Protein AF-A0A6V7J259-F1 (afdb_monomer)

Solvent-accessible surface area (backbone atoms only — not comparable to full-atom values): 9765 Å² total; per-residue (Å²): 143,78,83,74,82,74,64,77,66,60,84,43,48,36,63,27,23,38,28,37,34,44,31,71,70,51,50,75,67,51,52,50,58,75,40,52,96,44,62,66,68,49,75,51,72,41,55,57,47,29,33,35,40,32,36,94,43,46,64,46,33,48,50,41,54,60,75,44,32,24,45,41,43,68,49,67,62,49,53,48,51,68,48,44,81,76,49,89,83,89,85,85,87,84,82,86,65,99,80,51,74,92,46,50,42,59,54,86,78,53,95,62,90,75,69,93,74,81,58,20,44,32,63,67,46,100,67,25,79,62,25,35,37,32,71,23,42,76,79,74,57,53,55,90,72,41,65,82,73,25,63,61,42,72,75,73,46,70,84,89,78,117

Foldseek 3Di:
DDDDDDPPQVVFFDLQKKKKFFQLPPDPVQVCVLLVVLPFDDWADQANGIIMTGHPDNVSSVCSDQVFWAFEPPLVVVLVVVCCVVPDDDDDDDDDDPPRPVRYDYPVVQPDDDDDDGWTAGDADPSGPGMIIDTDTNPSHHDPPSCVVHPCCVVPNDPVPD

Sequence (162 aa):
MGVLEENDNSKYVRLNVIHMRGTEDMSTKDVFKYFEDYAPASIEWINDISCNVVWLDNISAARALLGLSKRISGLSEKLQRENKEAANDNDLVNVENNSAEENMIQLKDIQCPLPPGLWRKGVDYPKSKAIFLRFAMKSDKKQPRAERMSEYYKKYGNPNFG

Structure (mmCIF, N/CA/C/O backbone):
data_AF-A0A6V7J259-F1
#
_entry.id   AF-A0A6V7J259-F1
#
loop_
_atom_site.group_PDB
_atom_site.id
_atom_site.type_symbol
_atom_site.label_atom_id
_atom_site.label_alt_id
_atom_site.label_comp_id
_atom_site.label_asym_id
_atom_site.label_entity_id
_atom_site.label_seq_id
_atom_site.pdbx_PDB_ins_code
_atom_site.Cartn_x
_atom_site.Cartn_y
_atom_site.Cartn_z
_atom_site.occupancy
_atom_site.B_iso_or_equiv
_atom_site.auth_seq_id
_atom_site.auth_comp_id
_atom_site.auth_asym_id
_atom_site.auth_atom_id
_atom_site.pdbx_PDB_model_num
ATOM 1 N N . MET A 1 1 ? -15.657 10.696 -36.205 1.00 38.38 1 MET A N 1
ATOM 2 C CA . MET A 1 1 ? -15.924 9.947 -34.960 1.00 38.38 1 MET A CA 1
ATOM 3 C C . MET A 1 1 ? -14.570 9.642 -34.336 1.00 38.38 1 MET A C 1
ATOM 5 O O . MET A 1 1 ? -13.930 8.683 -34.735 1.00 38.38 1 MET A O 1
ATOM 9 N N . GLY A 1 2 ? -14.058 10.558 -33.513 1.00 42.38 2 GLY A N 1
ATOM 10 C CA . GLY A 1 2 ? -12.744 10.457 -32.870 1.00 42.38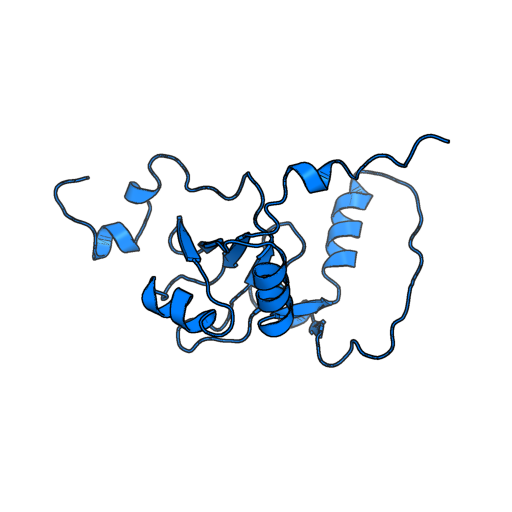 2 GLY A CA 1
ATOM 11 C C . GLY A 1 2 ? -12.968 10.426 -31.369 1.00 42.38 2 GLY A C 1
ATOM 12 O O . GLY A 1 2 ? -13.634 11.312 -30.842 1.00 42.38 2 GLY A O 1
ATOM 13 N N . VAL A 1 3 ? -12.540 9.337 -30.744 1.00 48.84 3 VAL A N 1
ATOM 14 C CA . VAL A 1 3 ? -12.847 8.978 -29.361 1.00 48.84 3 VAL A CA 1
ATOM 15 C C . VAL A 1 3 ? -12.173 9.955 -28.396 1.00 48.84 3 VAL A C 1
ATOM 17 O O . VAL A 1 3 ? -11.063 10.419 -28.637 1.00 48.84 3 VAL A O 1
ATOM 20 N N . LEU A 1 4 ? -12.938 10.263 -27.353 1.00 48.19 4 LEU A N 1
ATOM 21 C CA . LEU A 1 4 ? -12.727 11.185 -26.242 1.00 48.19 4 LEU A CA 1
ATOM 22 C C . LEU A 1 4 ? -11.287 11.217 -25.714 1.00 48.19 4 LEU A C 1
ATOM 24 O O . LEU A 1 4 ? -10.664 10.172 -25.544 1.00 48.19 4 LEU A O 1
ATOM 28 N N . GLU A 1 5 ? -10.816 12.426 -25.405 1.00 45.66 5 GLU A N 1
ATOM 29 C CA . GLU A 1 5 ? -9.574 12.702 -24.684 1.00 45.66 5 GLU A CA 1
ATOM 30 C C . GLU A 1 5 ? -9.447 11.774 -23.465 1.00 45.66 5 GLU A C 1
ATOM 32 O O . GLU A 1 5 ? -10.212 11.865 -22.501 1.00 45.66 5 GLU A O 1
ATOM 37 N N . GLU A 1 6 ? -8.497 10.838 -23.519 1.00 49.06 6 GLU A N 1
ATOM 38 C CA . GLU A 1 6 ? -8.143 10.026 -22.362 1.00 49.06 6 GLU A CA 1
ATOM 39 C C . GLU A 1 6 ? -7.658 10.971 -21.263 1.00 49.06 6 GLU A C 1
ATOM 41 O O . GLU A 1 6 ? -6.629 11.627 -21.395 1.00 49.06 6 GLU A O 1
ATOM 46 N N . ASN A 1 7 ? -8.442 11.059 -20.189 1.00 51.75 7 ASN A N 1
ATOM 47 C CA . ASN A 1 7 ? -8.181 11.878 -19.012 1.00 51.75 7 ASN A CA 1
ATOM 48 C C . ASN A 1 7 ? -6.685 11.818 -18.631 1.00 51.75 7 ASN A C 1
ATOM 50 O O . ASN A 1 7 ? -6.196 10.771 -18.184 1.00 51.75 7 ASN A O 1
ATOM 54 N N . ASP A 1 8 ? -5.971 12.937 -18.799 1.00 57.81 8 ASP A N 1
ATOM 55 C CA . ASP A 1 8 ? -4.500 13.053 -18.764 1.00 57.81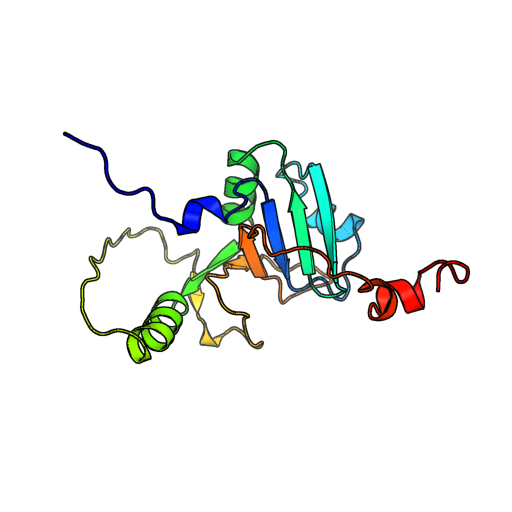 8 ASP A CA 1
ATOM 56 C C . ASP A 1 8 ? -3.869 12.562 -17.447 1.00 57.81 8 ASP A C 1
ATOM 58 O O . ASP A 1 8 ? -2.681 12.269 -17.352 1.00 57.81 8 ASP A O 1
ATOM 62 N N . ASN A 1 9 ? -4.688 12.424 -16.407 1.00 60.38 9 ASN A N 1
ATOM 63 C CA . ASN A 1 9 ? -4.285 11.946 -15.095 1.00 60.38 9 ASN A CA 1
ATOM 64 C C . ASN A 1 9 ? -4.044 10.423 -15.052 1.00 60.38 9 ASN A C 1
ATOM 66 O O . ASN A 1 9 ? -3.220 9.942 -14.272 1.00 60.38 9 ASN A O 1
ATOM 70 N N . SER A 1 10 ? -4.716 9.652 -15.914 1.00 65.94 10 SER A N 1
ATOM 71 C CA . SER A 1 10 ? -4.574 8.188 -15.982 1.00 65.94 10 SER A CA 1
ATOM 72 C C . SER A 1 10 ? -3.142 7.759 -16.321 1.00 65.94 10 SER A C 1
ATOM 74 O O . SER A 1 10 ? -2.644 6.774 -15.773 1.00 65.94 10 SER A O 1
ATOM 76 N N . LYS A 1 11 ? -2.420 8.560 -17.120 1.00 79.81 11 LYS A N 1
ATOM 77 C CA . LYS A 1 11 ? -1.031 8.284 -17.520 1.00 79.81 11 LYS A CA 1
ATOM 78 C C . LYS A 1 11 ? -0.042 8.320 -16.353 1.00 79.81 11 LYS A C 1
ATOM 80 O O . LYS A 1 11 ? 1.071 7.798 -16.477 1.00 79.81 11 LYS A O 1
ATOM 85 N N . TYR A 1 12 ? -0.412 8.937 -15.230 1.00 89.69 12 TYR A N 1
ATOM 86 C CA . TYR A 1 12 ? 0.431 9.058 -14.041 1.00 89.69 12 TYR A CA 1
ATOM 87 C C . TYR A 1 12 ? 0.072 8.075 -12.929 1.00 89.69 12 TYR A C 1
ATOM 89 O O . TYR A 1 12 ? 0.835 7.966 -11.970 1.00 89.69 12 TYR A O 1
ATOM 97 N N . VAL A 1 13 ? -1.032 7.338 -13.052 1.00 94.25 13 VAL A N 1
ATOM 98 C CA . VAL A 1 13 ? -1.474 6.363 -12.050 1.00 94.25 13 VAL A CA 1
ATOM 99 C C . VAL A 1 13 ? -0.922 4.975 -12.383 1.00 94.25 13 VAL A C 1
ATOM 101 O O . VAL A 1 13 ? -0.930 4.537 -13.530 1.00 94.25 13 VAL A O 1
ATOM 104 N N . ARG A 1 14 ? -0.431 4.263 -11.367 1.00 96.00 14 ARG A N 1
ATOM 105 C CA . ARG A 1 14 ? 0.007 2.864 -11.445 1.00 96.00 14 ARG A CA 1
ATOM 106 C C . ARG A 1 14 ? -1.123 1.977 -10.922 1.00 96.00 14 ARG A C 1
ATOM 108 O O . ARG A 1 14 ? -1.229 1.752 -9.722 1.00 96.00 14 ARG A O 1
ATOM 115 N N . LEU A 1 15 ? -1.988 1.494 -11.813 1.00 96.88 15 LEU A N 1
ATOM 116 C CA . LEU A 1 15 ? -3.187 0.732 -11.425 1.00 96.88 15 LEU A CA 1
ATOM 117 C C . LEU A 1 15 ? -2.885 -0.640 -10.801 1.00 96.88 15 LEU A C 1
ATOM 119 O O . LEU A 1 15 ? -3.732 -1.185 -10.103 1.00 96.88 15 LEU A O 1
ATOM 123 N N . ASN A 1 16 ? -1.682 -1.179 -10.989 1.00 97.81 16 ASN A N 1
ATOM 124 C CA . ASN A 1 16 ? -1.222 -2.391 -10.313 1.00 97.81 16 ASN A CA 1
ATOM 125 C C . ASN A 1 16 ? -0.548 -2.112 -8.958 1.00 97.81 16 ASN A C 1
ATOM 127 O O . ASN A 1 16 ? 0.087 -3.006 -8.403 1.00 97.81 16 ASN A O 1
ATOM 131 N N . VAL A 1 17 ? -0.606 -0.878 -8.442 1.00 98.50 17 VAL A N 1
ATOM 132 C CA . VAL A 1 17 ? 0.130 -0.481 -7.236 1.00 98.50 17 VAL A CA 1
ATOM 133 C C . VAL A 1 17 ? -0.752 0.327 -6.295 1.00 98.50 17 VAL A C 1
ATOM 135 O O . VAL A 1 17 ? -1.320 1.350 -6.677 1.00 98.50 17 VAL A O 1
ATOM 138 N N . ILE A 1 18 ? -0.823 -0.099 -5.036 1.00 98.56 18 ILE A N 1
ATOM 139 C CA . ILE A 1 18 ? -1.485 0.646 -3.961 1.00 98.56 18 ILE A CA 1
ATOM 140 C C . ILE A 1 18 ? -0.421 1.371 -3.154 1.00 98.56 18 ILE A C 1
ATOM 142 O O . ILE A 1 18 ? 0.507 0.758 -2.638 1.00 98.56 18 ILE A O 1
ATOM 146 N N . HIS A 1 19 ? -0.584 2.676 -3.004 1.00 98.31 19 HIS A N 1
ATOM 147 C CA . HIS A 1 19 ? 0.165 3.452 -2.038 1.00 98.31 19 HIS A CA 1
ATOM 148 C C . HIS A 1 19 ? -0.530 3.362 -0.672 1.00 98.31 19 HIS A C 1
ATOM 150 O O . HIS A 1 19 ? -1.718 3.675 -0.545 1.00 98.31 19 HIS A O 1
ATOM 156 N N . MET A 1 20 ? 0.217 2.912 0.334 1.00 98.00 20 MET A N 1
ATOM 157 C CA . MET A 1 20 ? -0.225 2.695 1.706 1.00 98.00 20 MET A CA 1
ATOM 158 C C . MET A 1 20 ? 0.465 3.689 2.637 1.00 98.00 20 MET A C 1
ATOM 160 O O . MET A 1 20 ? 1.693 3.774 2.669 1.00 98.00 20 MET A O 1
ATOM 164 N N . ARG A 1 21 ? -0.333 4.404 3.432 1.00 96.25 21 ARG A N 1
ATOM 165 C CA . ARG A 1 21 ? 0.124 5.238 4.548 1.00 96.25 21 ARG A CA 1
ATOM 166 C C . ARG A 1 21 ? -0.297 4.651 5.889 1.00 96.25 21 ARG A C 1
ATOM 168 O O . ARG A 1 21 ? -1.268 3.899 5.940 1.00 96.25 21 ARG A O 1
ATOM 175 N N . GLY A 1 22 ? 0.392 5.062 6.951 1.00 95.12 22 GLY A N 1
ATOM 176 C CA . GLY A 1 22 ? 0.142 4.588 8.313 1.00 95.12 22 GLY A CA 1
ATOM 177 C C . GLY A 1 22 ? 0.990 3.363 8.654 1.00 95.12 22 GLY A C 1
ATOM 178 O O . GLY A 1 22 ? 0.473 2.408 9.228 1.00 95.12 22 GLY A O 1
ATOM 179 N N . THR A 1 23 ? 2.245 3.331 8.195 1.00 95.81 23 THR A N 1
ATOM 180 C CA . THR A 1 23 ? 3.158 2.185 8.344 1.00 95.81 23 THR A CA 1
ATOM 181 C C . THR A 1 23 ? 4.251 2.397 9.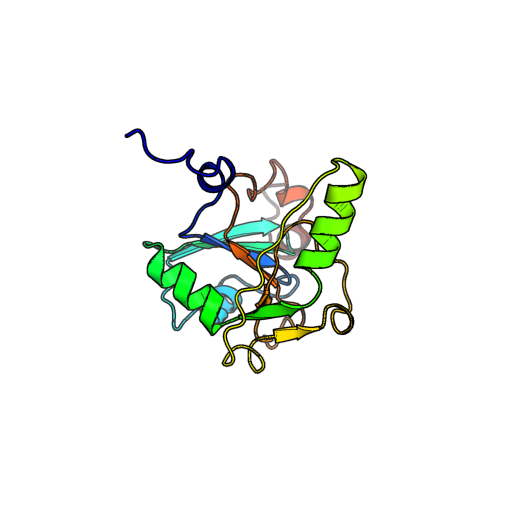394 1.00 95.81 23 THR A C 1
ATOM 183 O O . THR A 1 23 ? 5.206 1.628 9.400 1.00 95.81 23 THR A O 1
ATOM 186 N N . GLU A 1 24 ? 4.116 3.399 10.268 1.00 93.81 24 GLU A N 1
ATOM 187 C CA . GLU A 1 24 ? 5.112 3.830 11.265 1.00 93.81 24 GLU A CA 1
ATOM 188 C C . GLU A 1 24 ? 5.707 2.649 12.051 1.00 93.81 24 GLU A C 1
ATOM 190 O O . GLU A 1 24 ? 6.921 2.536 12.203 1.00 93.81 24 GLU A O 1
ATOM 195 N N . ASP A 1 25 ? 4.840 1.733 12.492 1.00 94.88 25 ASP A N 1
ATOM 196 C CA . ASP A 1 25 ? 5.202 0.566 13.301 1.00 94.88 25 ASP A CA 1
ATOM 197 C C . ASP A 1 25 ? 5.104 -0.767 12.526 1.00 94.88 25 ASP A C 1
ATOM 199 O O . ASP A 1 25 ? 5.148 -1.854 13.115 1.00 94.88 25 ASP A O 1
ATOM 203 N N . MET A 1 26 ? 4.945 -0.729 11.198 1.00 94.94 26 MET A N 1
ATOM 204 C CA . MET A 1 26 ? 4.762 -1.923 10.363 1.00 94.94 26 MET A CA 1
ATOM 205 C C . MET A 1 26 ? 6.065 -2.369 9.693 1.00 94.94 26 MET A C 1
ATOM 207 O O . MET A 1 26 ? 6.794 -1.583 9.104 1.00 94.94 26 MET A O 1
ATOM 211 N N . SER A 1 27 ? 6.331 -3.676 9.719 1.00 95.50 27 SER A N 1
ATOM 212 C CA . SER A 1 27 ? 7.412 -4.298 8.945 1.00 95.50 27 SER A CA 1
ATOM 213 C C . SER A 1 27 ? 6.928 -4.802 7.581 1.00 95.50 27 SER A C 1
ATOM 215 O O . SER A 1 27 ? 5.729 -4.933 7.338 1.00 95.50 27 SER A O 1
ATOM 217 N N . THR A 1 28 ? 7.856 -5.216 6.710 1.00 96.12 28 THR A N 1
ATOM 218 C CA . THR A 1 28 ? 7.532 -5.900 5.442 1.00 96.12 28 THR A CA 1
ATOM 219 C C . THR A 1 28 ? 6.605 -7.106 5.652 1.00 96.12 28 THR A C 1
ATOM 221 O O . THR A 1 28 ? 5.696 -7.330 4.859 1.00 96.12 28 THR A O 1
ATOM 224 N N . LYS A 1 29 ? 6.790 -7.864 6.746 1.00 97.75 29 LYS A N 1
ATOM 225 C CA . LYS A 1 29 ? 5.926 -9.009 7.080 1.00 97.75 29 LYS A CA 1
ATOM 226 C C . LYS A 1 29 ? 4.510 -8.567 7.436 1.00 97.75 29 LYS A C 1
ATOM 228 O O . LYS A 1 29 ? 3.561 -9.222 7.030 1.00 97.75 29 LYS A O 1
ATOM 233 N N . ASP A 1 30 ? 4.376 -7.463 8.169 1.00 98.19 30 ASP A N 1
ATOM 234 C CA . ASP A 1 30 ? 3.074 -6.911 8.552 1.00 98.19 30 ASP A CA 1
ATOM 235 C C . ASP A 1 30 ? 2.302 -6.402 7.329 1.00 98.19 30 ASP A C 1
ATOM 237 O O . ASP A 1 30 ? 1.112 -6.666 7.201 1.00 98.19 30 ASP A O 1
ATOM 241 N N . VAL A 1 31 ? 2.983 -5.720 6.401 1.00 98.31 31 VAL A N 1
ATOM 242 C CA . VAL A 1 31 ? 2.363 -5.230 5.160 1.00 98.31 31 VAL A CA 1
ATOM 243 C C . VAL A 1 31 ? 1.935 -6.398 4.267 1.00 98.31 31 VAL A C 1
ATOM 245 O O . VAL A 1 31 ? 0.804 -6.412 3.791 1.00 98.31 31 VAL A O 1
ATOM 248 N N . PHE A 1 32 ? 2.779 -7.420 4.080 1.00 98.44 32 PHE A N 1
ATOM 249 C CA . PHE A 1 32 ? 2.364 -8.612 3.332 1.00 98.44 32 PHE A CA 1
ATOM 250 C C . PHE A 1 32 ? 1.199 -9.343 3.999 1.00 98.44 32 PHE A C 1
ATOM 252 O O . PHE A 1 32 ? 0.285 -9.771 3.302 1.00 98.44 32 PHE A O 1
ATOM 259 N N . LYS A 1 33 ? 1.199 -9.433 5.334 1.00 98.44 33 LYS A N 1
ATOM 260 C CA . LYS A 1 33 ? 0.094 -10.022 6.096 1.00 98.44 33 LYS A CA 1
ATOM 261 C C . LYS A 1 33 ? -1.209 -9.247 5.894 1.00 98.44 33 LYS A C 1
ATOM 263 O O . LYS A 1 33 ? -2.249 -9.860 5.711 1.00 98.44 33 LYS A O 1
ATOM 268 N N . TYR A 1 34 ? -1.151 -7.915 5.882 1.00 98.56 34 TYR A N 1
ATOM 269 C CA . TYR A 1 34 ? -2.319 -7.057 5.662 1.00 98.56 34 TYR A CA 1
ATOM 270 C C . TYR A 1 34 ? -3.001 -7.303 4.307 1.00 98.56 34 TYR A C 1
ATOM 272 O O . TYR A 1 34 ? -4.222 -7.231 4.205 1.00 98.56 34 TYR A O 1
ATOM 280 N N . PHE A 1 35 ? -2.215 -7.605 3.272 1.00 98.50 35 PHE A N 1
ATOM 281 C CA . PHE A 1 35 ? -2.703 -7.835 1.911 1.00 98.50 35 PHE A CA 1
ATOM 282 C C . PHE A 1 35 ? -2.784 -9.324 1.524 1.00 98.50 35 PHE A C 1
ATOM 284 O O . PHE A 1 35 ? -2.987 -9.614 0.348 1.00 98.50 35 PHE A O 1
ATOM 291 N N . GLU A 1 36 ? -2.626 -10.268 2.459 1.00 97.62 36 GLU A N 1
ATOM 292 C CA . GLU A 1 36 ? -2.347 -11.682 2.143 1.00 97.62 36 GLU A CA 1
ATOM 293 C C . GLU A 1 36 ? -3.381 -12.347 1.218 1.00 97.62 36 GLU A C 1
ATOM 295 O O . GLU A 1 36 ? -2.999 -13.054 0.285 1.00 97.62 36 GLU A O 1
ATOM 300 N N . ASP A 1 37 ? -4.667 -12.029 1.393 1.00 98.12 37 ASP A N 1
ATOM 301 C CA . ASP A 1 37 ? -5.779 -12.584 0.604 1.00 98.12 37 ASP A CA 1
ATOM 302 C C . ASP A 1 37 ? -5.814 -12.086 -0.853 1.00 98.12 37 ASP A C 1
ATOM 304 O O . ASP A 1 37 ? -6.623 -12.541 -1.663 1.00 98.12 37 ASP A O 1
ATOM 308 N N . TYR A 1 38 ? -4.939 -11.140 -1.200 1.00 98.06 38 TYR A N 1
ATOM 309 C CA . TYR A 1 38 ? -4.892 -10.491 -2.508 1.00 98.06 38 TYR A CA 1
ATOM 310 C C . TYR A 1 38 ? -3.578 -10.729 -3.254 1.00 98.06 38 TYR A C 1
ATOM 312 O O . TYR A 1 38 ? -3.353 -10.083 -4.274 1.00 98.06 38 TYR A O 1
ATOM 320 N N . ALA A 1 39 ? -2.714 -11.626 -2.770 1.00 97.25 39 ALA A N 1
ATOM 321 C CA . ALA A 1 39 ? -1.456 -12.010 -3.423 1.00 97.25 39 ALA A CA 1
ATOM 322 C C . ALA A 1 39 ? -0.553 -10.818 -3.843 1.00 97.25 39 ALA A C 1
ATOM 324 O O . ALA A 1 39 ? -0.218 -10.670 -5.023 1.00 97.25 39 ALA A O 1
ATOM 325 N N . PRO A 1 40 ? -0.146 -9.945 -2.900 1.00 98.12 40 PRO A N 1
ATOM 326 C CA . PRO A 1 40 ? 0.821 -8.882 -3.170 1.00 98.12 40 PRO A CA 1
ATOM 327 C C . PRO A 1 40 ? 2.157 -9.474 -3.643 1.00 98.12 40 PRO A C 1
ATOM 329 O O . PRO A 1 40 ? 2.652 -10.448 -3.077 1.00 98.12 40 PRO A O 1
ATOM 332 N N . ALA A 1 41 ? 2.768 -8.866 -4.660 1.00 98.12 41 ALA A N 1
ATOM 333 C CA . ALA A 1 41 ? 4.008 -9.356 -5.260 1.00 98.12 41 ALA A CA 1
ATOM 334 C C . ALA A 1 41 ? 5.258 -8.770 -4.592 1.00 98.12 41 ALA A C 1
ATOM 336 O O . ALA A 1 41 ? 6.226 -9.485 -4.331 1.00 98.12 41 ALA A O 1
ATOM 337 N N . SER A 1 42 ? 5.266 -7.463 -4.322 1.00 98.31 42 SER A N 1
ATOM 338 C CA . SER A 1 42 ? 6.412 -6.789 -3.706 1.00 98.31 42 SER A CA 1
ATOM 339 C C . SER A 1 42 ? 6.016 -5.505 -2.976 1.00 98.31 42 SER A C 1
ATOM 341 O O . SER A 1 42 ? 4.889 -5.020 -3.098 1.00 98.31 42 SER A O 1
ATOM 343 N N . ILE A 1 43 ? 6.953 -4.971 -2.186 1.00 98.19 43 ILE A N 1
ATOM 344 C CA . ILE A 1 43 ? 6.797 -3.723 -1.433 1.00 98.19 43 ILE A CA 1
ATOM 345 C C . ILE A 1 43 ? 7.942 -2.776 -1.802 1.00 98.19 43 ILE A C 1
ATOM 347 O O . ILE A 1 43 ? 9.115 -3.144 -1.718 1.00 98.19 43 ILE A O 1
ATOM 351 N N . GLU A 1 44 ? 7.601 -1.543 -2.169 1.00 97.38 44 GLU A N 1
ATOM 352 C CA . GLU A 1 44 ? 8.541 -0.447 -2.405 1.00 97.38 44 GLU A CA 1
ATOM 353 C C . GLU A 1 44 ? 8.421 0.554 -1.242 1.00 97.38 44 GLU A C 1
ATOM 355 O O . GLU A 1 44 ? 7.494 1.364 -1.183 1.00 97.38 44 GLU A O 1
ATOM 360 N N . TRP A 1 45 ? 9.345 0.503 -0.283 1.00 95.75 45 TRP A N 1
ATOM 361 C CA . TRP A 1 45 ? 9.355 1.447 0.840 1.00 95.75 45 TRP A CA 1
ATOM 362 C C . TRP A 1 45 ? 9.705 2.865 0.374 1.00 95.75 45 TRP A C 1
ATOM 364 O O . TRP A 1 45 ? 10.733 3.072 -0.275 1.00 95.75 45 TRP A O 1
ATOM 374 N N . ILE A 1 46 ? 8.870 3.847 0.736 1.00 94.12 46 ILE A N 1
ATOM 375 C CA . ILE A 1 46 ? 9.083 5.265 0.399 1.00 94.12 46 ILE A CA 1
ATOM 376 C C . ILE A 1 46 ? 9.754 5.989 1.567 1.00 94.12 46 ILE A C 1
ATOM 378 O O . ILE A 1 46 ? 10.721 6.724 1.367 1.00 94.12 46 ILE A O 1
ATOM 382 N N . ASN A 1 47 ? 9.246 5.779 2.779 1.00 91.38 47 ASN A N 1
ATOM 383 C CA . ASN A 1 47 ? 9.769 6.299 4.043 1.00 91.38 47 ASN A CA 1
ATOM 384 C C . ASN A 1 47 ? 9.16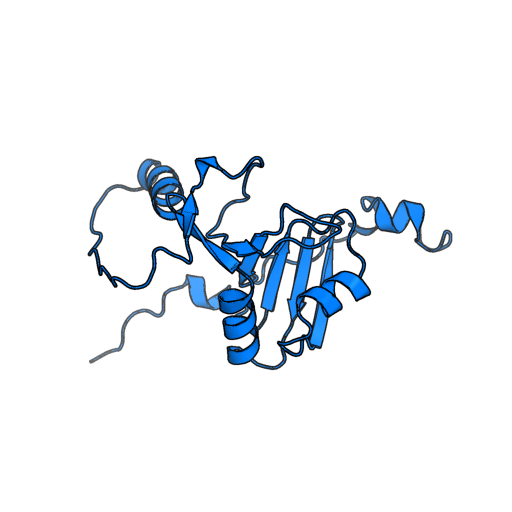5 5.491 5.207 1.00 91.38 47 ASN A C 1
ATOM 386 O O . ASN A 1 47 ? 8.503 4.483 4.975 1.00 91.38 47 ASN A O 1
ATOM 390 N N . ASP A 1 48 ? 9.374 5.932 6.447 1.00 92.06 48 ASP A N 1
ATOM 391 C CA . ASP A 1 48 ? 8.904 5.203 7.636 1.00 92.06 48 ASP A CA 1
ATOM 392 C C . ASP A 1 48 ? 7.372 5.152 7.752 1.00 92.06 48 ASP A C 1
ATOM 394 O O . ASP A 1 48 ? 6.817 4.254 8.372 1.00 92.06 48 ASP A O 1
ATOM 398 N N . ILE A 1 49 ? 6.668 6.093 7.123 1.00 93.31 49 ILE A N 1
ATOM 399 C CA . ILE A 1 49 ? 5.218 6.269 7.295 1.00 93.31 49 ILE A CA 1
ATOM 400 C C . ILE A 1 49 ? 4.405 5.796 6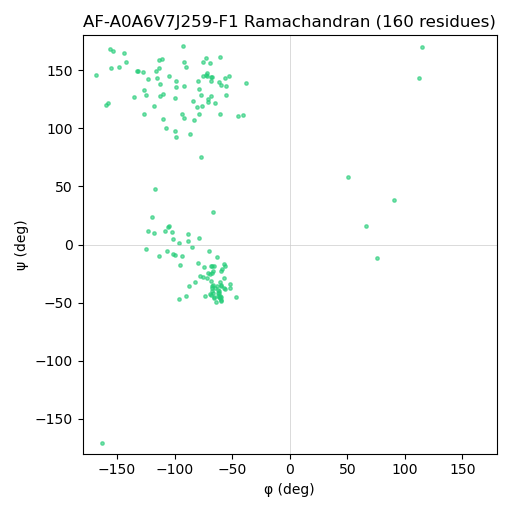.085 1.00 93.31 49 ILE A C 1
ATOM 402 O O . ILE A 1 49 ? 3.170 5.831 6.125 1.00 93.31 49 ILE A O 1
ATOM 406 N N . SER A 1 50 ? 5.073 5.406 4.991 1.00 96.00 50 SER A N 1
ATOM 407 C CA . SER A 1 50 ? 4.416 4.948 3.768 1.00 96.00 50 SER A CA 1
ATOM 408 C C . SER A 1 50 ? 5.257 4.020 2.889 1.00 96.00 50 SER A C 1
ATOM 410 O O . SER A 1 50 ? 6.484 4.130 2.786 1.00 96.00 50 SER A O 1
ATOM 412 N N . CYS A 1 51 ? 4.561 3.158 2.153 1.00 97.88 51 CYS A N 1
ATOM 413 C CA . CYS A 1 51 ? 5.131 2.301 1.119 1.00 97.88 51 CYS A CA 1
ATOM 414 C C . CYS A 1 51 ? 4.163 2.133 -0.058 1.00 97.88 51 CYS A C 1
ATOM 416 O O . CYS A 1 51 ? 2.974 2.435 0.044 1.00 97.88 51 CYS A O 1
ATOM 418 N N . ASN A 1 52 ? 4.672 1.636 -1.180 1.00 98.56 52 ASN A N 1
ATOM 419 C CA . ASN A 1 52 ? 3.842 1.092 -2.245 1.00 98.56 52 ASN A CA 1
ATOM 420 C C . ASN A 1 52 ? 3.806 -0.429 -2.143 1.00 98.56 52 ASN A C 1
ATOM 422 O O . ASN A 1 52 ? 4.838 -1.063 -1.931 1.00 98.56 52 ASN A O 1
ATOM 426 N N . VAL A 1 53 ? 2.641 -1.012 -2.384 1.00 98.69 53 VAL A N 1
ATOM 427 C CA . VAL A 1 53 ? 2.441 -2.452 -2.531 1.00 98.69 53 VAL A CA 1
ATOM 428 C C . VAL A 1 53 ? 2.120 -2.726 -3.993 1.00 98.69 53 VAL A C 1
ATOM 430 O O . VAL A 1 53 ? 1.289 -2.037 -4.585 1.00 98.69 53 VAL A O 1
ATOM 433 N N . VAL A 1 54 ? 2.825 -3.677 -4.598 1.00 98.62 54 VAL A N 1
ATOM 434 C CA . VAL A 1 54 ? 2.802 -3.932 -6.043 1.00 98.62 54 VAL A CA 1
ATOM 435 C C . VAL A 1 54 ? 2.162 -5.284 -6.324 1.00 98.62 54 VAL A C 1
ATOM 437 O O . VAL A 1 54 ? 2.476 -6.272 -5.662 1.00 98.62 54 VAL A O 1
ATOM 440 N N . TRP A 1 55 ? 1.319 -5.331 -7.351 1.00 98.69 55 TRP A N 1
ATOM 441 C CA . TRP A 1 55 ? 0.715 -6.539 -7.904 1.00 98.69 55 TRP A CA 1
ATOM 442 C C . TRP A 1 55 ? 1.210 -6.810 -9.325 1.00 98.69 55 TRP A C 1
ATOM 444 O O . TRP A 1 55 ? 1.672 -5.908 -10.033 1.00 98.69 55 TRP A O 1
ATOM 454 N N . LEU A 1 56 ? 1.084 -8.072 -9.743 1.00 98.06 56 LEU A N 1
ATOM 455 C CA . LEU A 1 56 ? 1.380 -8.506 -11.111 1.00 98.06 56 LEU A CA 1
ATOM 456 C C . LEU A 1 56 ? 0.296 -8.075 -12.110 1.00 98.06 56 LEU A C 1
ATOM 458 O O . LEU A 1 56 ? 0.560 -8.013 -13.308 1.00 98.06 56 LEU A O 1
ATOM 462 N N . ASP A 1 57 ? -0.901 -7.749 -11.624 1.00 97.31 57 ASP A N 1
ATOM 463 C CA . ASP A 1 57 ? -2.038 -7.344 -12.439 1.00 97.31 57 ASP A CA 1
ATOM 464 C C . ASP A 1 57 ? -2.872 -6.235 -11.768 1.00 97.31 57 ASP A C 1
ATOM 466 O O . ASP A 1 57 ? -2.860 -6.048 -10.549 1.00 97.31 57 ASP A O 1
ATOM 470 N N . ASN A 1 58 ? -3.614 -5.486 -12.588 1.00 97.81 58 ASN A N 1
ATOM 471 C CA . ASN A 1 58 ? -4.437 -4.361 -12.129 1.00 97.81 58 ASN A CA 1
ATOM 472 C C . ASN A 1 58 ? -5.683 -4.814 -11.347 1.00 97.81 58 ASN A C 1
ATOM 474 O O . ASN A 1 58 ? -6.191 -4.070 -10.507 1.00 97.81 58 ASN A O 1
ATOM 478 N N . ILE A 1 59 ? -6.211 -6.007 -11.637 1.00 97.44 59 ILE A N 1
ATOM 479 C CA . ILE A 1 59 ? -7.486 -6.479 -11.084 1.00 97.44 59 ILE A CA 1
ATOM 480 C C . ILE A 1 59 ? -7.297 -6.859 -9.615 1.00 97.44 59 ILE A C 1
ATOM 482 O O . ILE A 1 59 ? -8.101 -6.456 -8.774 1.00 97.44 59 ILE A O 1
ATOM 486 N N . SER A 1 60 ? -6.219 -7.569 -9.284 1.00 97.94 60 SER A N 1
ATOM 487 C CA . SER A 1 60 ? -5.871 -7.950 -7.913 1.00 97.94 60 SER A CA 1
ATOM 488 C C . SER A 1 60 ? -5.648 -6.725 -7.027 1.00 97.94 60 SER A C 1
ATOM 490 O O . SER A 1 60 ? -6.220 -6.647 -5.938 1.00 97.94 60 SER A O 1
ATOM 492 N N . ALA A 1 61 ? -4.929 -5.713 -7.526 1.00 98.19 61 ALA A N 1
ATOM 493 C CA . ALA A 1 61 ? -4.766 -4.438 -6.829 1.00 98.19 61 ALA A CA 1
ATOM 494 C C . ALA A 1 61 ? -6.114 -3.726 -6.608 1.00 98.19 61 ALA A C 1
ATOM 496 O O . ALA A 1 61 ? -6.412 -3.271 -5.504 1.00 98.19 61 ALA A O 1
ATOM 497 N N . ALA A 1 62 ? -6.981 -3.664 -7.623 1.00 97.88 62 ALA A N 1
ATOM 498 C CA . ALA A 1 62 ? -8.304 -3.060 -7.475 1.00 97.88 62 ALA A CA 1
ATOM 499 C C . ALA A 1 62 ? -9.174 -3.800 -6.441 1.00 97.88 62 ALA A C 1
ATOM 501 O O . ALA A 1 62 ? -9.831 -3.159 -5.617 1.00 97.88 62 ALA A O 1
ATOM 502 N N . ARG A 1 63 ? -9.147 -5.140 -6.439 1.00 98.06 63 ARG A N 1
ATOM 503 C CA . ARG A 1 63 ? -9.849 -5.972 -5.448 1.00 98.06 63 ARG A CA 1
ATOM 504 C C . ARG A 1 63 ? -9.328 -5.723 -4.037 1.00 98.06 63 ARG A C 1
ATOM 506 O O . ARG A 1 63 ? -10.144 -5.543 -3.139 1.00 98.06 63 ARG A O 1
ATOM 513 N N . ALA A 1 64 ? -8.008 -5.646 -3.858 1.00 98.25 64 ALA A N 1
ATOM 514 C CA . ALA A 1 64 ? -7.386 -5.331 -2.574 1.00 98.25 64 ALA A CA 1
ATOM 515 C C . ALA A 1 64 ? -7.831 -3.962 -2.060 1.00 98.25 64 ALA A C 1
ATOM 517 O O . ALA A 1 64 ? -8.273 -3.835 -0.921 1.00 98.25 64 ALA A O 1
ATOM 518 N N . LEU A 1 65 ? -7.784 -2.939 -2.920 1.00 97.94 65 LEU A N 1
ATOM 519 C CA . LEU A 1 65 ? -8.203 -1.592 -2.552 1.00 97.94 65 LEU A CA 1
ATOM 520 C C . LEU A 1 65 ? -9.677 -1.564 -2.138 1.00 97.94 65 LEU A C 1
ATOM 522 O O . LEU A 1 65 ? -10.010 -0.961 -1.122 1.00 97.94 65 LEU A O 1
ATOM 526 N N . LEU A 1 66 ? -10.564 -2.208 -2.896 1.00 96.56 66 LEU A N 1
ATOM 527 C CA . LEU A 1 66 ? -11.993 -2.222 -2.583 1.00 96.56 66 LEU A CA 1
ATOM 528 C C . LEU A 1 66 ? -12.313 -3.040 -1.328 1.00 96.56 66 LEU A C 1
ATOM 530 O O . LEU A 1 66 ? -13.106 -2.585 -0.512 1.00 96.56 66 LEU A O 1
ATOM 534 N N . GLY A 1 67 ? -11.699 -4.212 -1.166 1.00 96.94 67 GLY A N 1
ATOM 535 C CA . GLY A 1 67 ? -11.994 -5.127 -0.064 1.00 96.94 67 GLY A CA 1
ATOM 536 C C . GLY A 1 67 ? -11.362 -4.730 1.271 1.00 96.94 67 GLY A C 1
ATOM 537 O O . GLY A 1 67 ? -11.923 -5.029 2.320 1.00 96.94 67 GLY A O 1
ATOM 538 N N . LEU A 1 68 ? -10.233 -4.016 1.251 1.00 97.31 68 LEU A N 1
ATOM 539 C CA . LEU A 1 68 ? -9.526 -3.586 2.464 1.00 97.31 68 LEU A CA 1
ATOM 540 C C . LEU A 1 68 ? -9.766 -2.121 2.823 1.00 97.31 68 LEU A C 1
ATOM 542 O O . LEU A 1 68 ? -9.138 -1.631 3.760 1.00 97.31 68 LEU A O 1
ATOM 546 N N . SER A 1 69 ? -10.626 -1.382 2.111 1.00 96.25 69 SER A N 1
ATOM 547 C CA . SER A 1 69 ? -10.846 0.028 2.444 1.00 96.25 69 SER A CA 1
ATOM 548 C C . SER A 1 69 ? -12.241 0.568 2.169 1.00 96.25 69 SER A C 1
ATOM 550 O O . SER A 1 69 ? -12.933 0.172 1.231 1.00 96.25 69 SER A O 1
ATOM 552 N N . LYS A 1 70 ? -12.607 1.583 2.949 1.00 94.62 70 LYS A N 1
ATOM 553 C CA . LYS A 1 70 ? -13.850 2.345 2.845 1.00 94.62 70 LYS A CA 1
ATOM 554 C C . LYS A 1 70 ? -13.597 3.718 2.233 1.00 94.62 70 LYS A C 1
ATOM 556 O O . LYS A 1 70 ? -12.552 4.337 2.455 1.00 94.62 70 LYS A O 1
ATOM 561 N N . ARG A 1 71 ? -14.552 4.211 1.443 1.00 92.44 71 ARG A N 1
ATOM 562 C CA . ARG A 1 71 ? -14.493 5.568 0.880 1.00 92.44 71 ARG A CA 1
ATOM 563 C C . ARG A 1 71 ? -14.640 6.588 2.013 1.00 92.44 71 ARG A C 1
ATOM 565 O O . ARG A 1 71 ? -15.409 6.371 2.941 1.00 92.44 71 ARG A O 1
ATOM 572 N N . ILE A 1 72 ? -13.937 7.710 1.913 1.00 92.06 72 ILE A N 1
ATOM 573 C CA . ILE A 1 72 ? -14.090 8.832 2.843 1.00 92.06 72 ILE A CA 1
ATOM 574 C C . ILE A 1 72 ? -15.100 9.820 2.245 1.00 92.06 72 ILE A C 1
ATOM 576 O O . ILE A 1 72 ? -14.828 10.431 1.208 1.00 92.06 72 ILE A O 1
ATOM 580 N N . SER A 1 73 ? -16.277 9.957 2.857 1.00 88.69 73 SER A N 1
ATOM 581 C CA . SER A 1 73 ? -17.302 10.922 2.441 1.00 88.69 73 SER A CA 1
ATOM 582 C C . SER A 1 73 ? -16.881 12.354 2.786 1.00 88.69 73 SER A C 1
ATOM 584 O O . SER A 1 73 ? -16.152 12.596 3.748 1.00 88.69 73 SER A O 1
ATOM 586 N N . GLY A 1 74 ? -17.292 13.320 1.961 1.00 83.06 74 GLY A N 1
ATOM 587 C CA . GLY A 1 74 ? -16.922 14.735 2.101 1.00 83.06 74 GLY A CA 1
ATOM 588 C C . GLY A 1 74 ? -15.493 15.087 1.660 1.00 83.06 74 GLY A C 1
ATOM 589 O O . GLY A 1 74 ? -15.185 16.264 1.481 1.00 83.06 74 GLY A O 1
ATOM 590 N N . LEU A 1 75 ? -14.618 14.099 1.416 1.00 82.12 75 LEU A N 1
ATOM 591 C CA . LEU A 1 75 ? -13.259 14.351 0.920 1.00 82.12 75 LEU A CA 1
ATOM 592 C C . LEU A 1 75 ? -13.267 14.875 -0.524 1.00 82.12 75 LEU A C 1
ATOM 594 O O . LEU A 1 75 ? -12.579 15.846 -0.823 1.00 82.12 75 LEU A O 1
ATOM 598 N N . SER A 1 76 ? -14.086 14.279 -1.398 1.00 78.56 76 SER A N 1
ATOM 599 C CA . SER A 1 76 ? -14.230 14.724 -2.793 1.00 78.56 76 SER A CA 1
ATOM 600 C C . SER A 1 76 ? -14.709 16.175 -2.880 1.00 78.56 76 SER A C 1
ATOM 602 O O . SER A 1 76 ? -14.137 16.973 -3.611 1.00 78.56 76 SER A O 1
ATOM 604 N N . GLU A 1 77 ? -15.718 16.537 -2.090 1.00 81.12 77 GLU A N 1
ATOM 605 C CA . GLU A 1 77 ? -16.256 17.901 -2.027 1.00 81.12 77 GLU A CA 1
ATOM 606 C C . GLU A 1 77 ? -15.252 18.896 -1.436 1.00 81.12 77 GLU A C 1
ATOM 608 O O . GLU A 1 77 ? -15.219 20.058 -1.836 1.00 81.12 77 GLU A O 1
ATOM 613 N N . LYS A 1 78 ? -14.435 18.466 -0.464 1.00 78.81 78 LYS A N 1
ATOM 614 C CA . LYS A 1 78 ? -13.358 19.292 0.095 1.00 78.81 78 LYS A CA 1
ATOM 615 C C . LYS A 1 78 ? -12.299 19.596 -0.969 1.00 78.81 78 LYS A C 1
ATOM 617 O O . LYS A 1 78 ? -11.998 20.761 -1.187 1.00 78.81 78 LYS A O 1
ATOM 622 N N . LEU A 1 79 ? -11.820 18.574 -1.678 1.00 77.81 79 LEU A N 1
ATOM 623 C CA . LEU A 1 79 ? -10.856 18.730 -2.775 1.00 77.81 79 LEU A CA 1
ATOM 624 C C . LEU A 1 79 ? -11.415 19.592 -3.913 1.00 77.81 79 LEU A C 1
ATOM 626 O O . LEU A 1 79 ? -10.707 20.420 -4.472 1.00 77.81 79 LEU A O 1
ATOM 630 N N . GLN A 1 80 ? -12.695 19.427 -4.256 1.00 76.94 80 GLN A N 1
ATOM 631 C CA . GLN A 1 80 ? -13.345 20.265 -5.264 1.00 76.94 80 GLN A CA 1
ATOM 632 C C . GLN A 1 80 ? -13.448 21.726 -4.828 1.00 76.94 80 GLN A C 1
ATOM 634 O O . GLN A 1 80 ? -13.278 22.594 -5.671 1.00 76.94 80 GLN A O 1
ATOM 639 N N . ARG A 1 81 ? -13.698 22.015 -3.545 1.00 77.25 81 ARG A N 1
ATOM 640 C CA . ARG A 1 81 ? -13.680 23.391 -3.020 1.00 77.25 81 ARG A CA 1
ATOM 641 C C . ARG A 1 81 ? -12.280 23.998 -3.069 1.00 77.25 81 ARG A C 1
ATOM 643 O O . ARG A 1 81 ? -12.134 25.096 -3.590 1.00 77.25 81 ARG A O 1
ATOM 650 N N . GLU A 1 82 ? -11.269 23.250 -2.631 1.00 72.44 82 GLU A N 1
ATOM 651 C CA . GLU A 1 82 ? -9.857 23.663 -2.703 1.00 72.44 82 GLU A CA 1
ATOM 652 C C . GLU A 1 82 ? -9.407 23.926 -4.154 1.00 72.44 82 GLU A C 1
ATOM 654 O O . GLU A 1 82 ? -8.646 24.853 -4.407 1.00 72.44 82 GLU A O 1
ATOM 659 N N . ASN A 1 83 ? -9.921 23.162 -5.125 1.00 66.88 83 ASN A N 1
ATOM 660 C CA . ASN A 1 83 ? -9.634 23.370 -6.548 1.00 66.88 83 ASN A CA 1
ATOM 661 C C . ASN A 1 83 ? -10.502 24.467 -7.201 1.00 66.88 83 ASN A C 1
ATOM 663 O O . ASN A 1 83 ? -10.028 25.149 -8.107 1.00 66.88 83 ASN A O 1
ATOM 667 N N . LYS A 1 84 ? -11.759 24.659 -6.770 1.00 60.44 84 LYS A N 1
ATOM 668 C CA . LYS A 1 84 ? -12.671 25.701 -7.292 1.00 60.44 84 LYS A CA 1
ATOM 669 C C . LYS A 1 84 ? -12.263 27.111 -6.873 1.00 60.44 84 LYS A C 1
ATOM 671 O O . LYS A 1 84 ? -12.536 28.049 -7.611 1.00 60.44 84 LYS A O 1
ATOM 676 N N . GLU A 1 85 ? -11.540 27.271 -5.765 1.00 54.47 85 GLU A N 1
ATOM 677 C CA . GLU A 1 85 ? -10.863 28.538 -5.447 1.00 54.47 85 GLU A CA 1
ATOM 678 C C . GLU A 1 85 ? -9.780 28.915 -6.489 1.00 54.47 85 GLU A C 1
ATOM 680 O O . GLU A 1 85 ? -9.332 30.060 -6.510 1.00 54.47 85 GLU A O 1
ATOM 685 N N . ALA A 1 86 ? -9.412 28.003 -7.406 1.00 55.09 86 ALA A N 1
ATOM 686 C CA . ALA A 1 86 ? -8.475 28.239 -8.508 1.00 55.09 86 ALA A CA 1
ATOM 687 C C . ALA A 1 86 ? -9.093 28.181 -9.928 1.00 55.09 86 ALA A C 1
ATOM 689 O O . ALA A 1 86 ? -8.419 28.563 -10.885 1.00 55.09 86 ALA A O 1
ATOM 690 N N . ALA A 1 87 ? -10.346 27.743 -10.107 1.00 46.81 87 ALA A N 1
ATOM 691 C CA . ALA A 1 87 ? -11.011 27.719 -11.415 1.00 46.81 87 ALA A CA 1
ATOM 692 C C . ALA A 1 87 ? -12.546 27.709 -11.283 1.00 46.81 87 ALA A C 1
ATOM 694 O O . ALA A 1 87 ? -13.125 26.808 -10.674 1.00 46.81 87 ALA A O 1
ATOM 695 N N . ASN A 1 88 ? -13.201 28.709 -11.882 1.00 48.19 88 ASN A N 1
ATOM 696 C CA . ASN A 1 88 ? -14.657 28.782 -12.008 1.00 48.19 88 ASN A CA 1
ATOM 697 C C . ASN A 1 88 ? -15.197 27.823 -13.089 1.00 48.19 88 ASN A C 1
ATOM 699 O O . ASN A 1 88 ? -14.617 27.717 -14.166 1.00 48.19 88 ASN A O 1
ATOM 703 N N . ASP A 1 89 ? -16.389 27.296 -12.789 1.00 43.62 89 ASP A N 1
ATOM 704 C CA . ASP A 1 89 ? -17.457 26.748 -13.650 1.00 43.62 89 ASP A CA 1
ATOM 705 C C . ASP A 1 89 ? -17.754 25.226 -13.581 1.00 43.62 89 ASP A C 1
ATOM 707 O O . ASP A 1 89 ? -16.895 24.395 -13.292 1.00 43.62 89 ASP A O 1
ATOM 711 N N . ASN A 1 90 ? -19.054 24.928 -13.703 1.00 48.56 90 ASN A N 1
ATOM 712 C CA . ASN A 1 90 ? -19.841 23.745 -13.300 1.00 48.56 90 ASN A CA 1
ATOM 713 C C . ASN A 1 90 ? -19.595 22.490 -14.180 1.00 48.56 90 ASN A C 1
ATOM 715 O O . ASN A 1 90 ? -19.010 22.595 -15.246 1.00 48.56 90 ASN A O 1
ATOM 719 N N . ASP A 1 91 ? -19.885 21.238 -13.797 1.00 41.91 91 ASP A N 1
ATOM 720 C CA . ASP A 1 91 ? -21.174 20.613 -13.443 1.00 41.91 91 ASP A CA 1
ATOM 721 C C . ASP A 1 91 ? -20.917 19.236 -12.785 1.00 41.91 91 ASP A C 1
ATOM 723 O O . ASP A 1 91 ? -19.994 18.522 -13.184 1.00 41.91 91 ASP A O 1
ATOM 727 N N . LEU A 1 92 ? -21.736 18.810 -11.813 1.00 44.00 92 LEU A N 1
ATOM 728 C CA . LEU A 1 92 ? -21.663 17.454 -11.238 1.00 44.00 92 LEU A CA 1
ATOM 729 C C . LEU A 1 92 ? -23.020 16.752 -11.298 1.00 44.00 92 LEU A C 1
ATOM 731 O O . LEU A 1 92 ? -23.959 17.099 -10.586 1.00 44.00 92 LEU A O 1
ATOM 735 N N . VAL A 1 93 ? -23.076 15.718 -12.134 1.00 38.69 93 VAL A N 1
ATOM 736 C CA . VAL A 1 93 ? -24.159 14.733 -12.204 1.00 38.69 93 VAL A CA 1
ATOM 737 C C . VAL A 1 93 ? -24.043 13.756 -11.031 1.00 38.69 93 VAL A C 1
ATOM 739 O O . VAL A 1 93 ? -23.048 13.042 -10.897 1.00 38.69 93 VAL A O 1
ATOM 742 N N . ASN A 1 94 ? -25.077 13.720 -10.190 1.00 41.44 94 ASN A N 1
ATOM 743 C CA . ASN A 1 94 ? -25.209 12.794 -9.069 1.00 41.44 94 ASN A CA 1
ATOM 744 C C . ASN A 1 94 ? -25.767 11.457 -9.587 1.00 41.44 94 ASN A C 1
ATOM 746 O O . ASN A 1 94 ? -26.940 11.367 -9.940 1.00 41.44 94 ASN A O 1
ATOM 750 N N . VAL A 1 95 ? -24.931 10.416 -9.655 1.00 45.22 95 VAL A N 1
ATOM 751 C CA . VAL A 1 95 ? -25.403 9.039 -9.880 1.00 45.22 95 VAL A CA 1
ATOM 752 C C . VAL A 1 95 ? -25.450 8.337 -8.529 1.00 45.22 95 VAL A C 1
ATOM 754 O O . VAL A 1 95 ? -24.434 7.875 -8.005 1.00 45.22 95 VAL A O 1
ATOM 757 N N . GLU A 1 96 ? -26.644 8.312 -7.950 1.00 44.28 96 GLU A N 1
ATOM 758 C CA . GLU A 1 96 ? -26.948 7.660 -6.680 1.00 44.28 96 GLU A CA 1
ATOM 759 C C . GLU A 1 96 ? -27.105 6.150 -6.899 1.00 44.28 96 GLU A C 1
ATOM 761 O O . GLU A 1 96 ? -28.042 5.692 -7.548 1.00 44.28 96 GLU A O 1
ATOM 766 N N . ASN A 1 97 ? -26.173 5.366 -6.351 1.00 43.78 97 ASN A N 1
ATOM 767 C CA . ASN A 1 97 ? -26.300 3.913 -6.249 1.00 43.78 97 ASN A CA 1
ATOM 768 C C . ASN A 1 97 ? -26.498 3.537 -4.773 1.00 43.78 97 ASN A C 1
ATOM 770 O O . ASN A 1 97 ? -25.567 3.607 -3.968 1.00 43.78 97 ASN A O 1
ATOM 774 N N . ASN A 1 98 ? -27.726 3.122 -4.451 1.00 44.94 98 ASN A N 1
ATOM 775 C CA . ASN A 1 98 ? -28.291 2.818 -3.125 1.00 44.94 98 ASN A CA 1
ATOM 776 C C . ASN A 1 98 ? -27.693 1.593 -2.387 1.00 44.94 98 ASN A C 1
ATOM 778 O O . ASN A 1 98 ? -28.367 0.970 -1.575 1.00 44.94 98 ASN A O 1
ATOM 782 N N . SER A 1 99 ? -26.431 1.223 -2.632 1.00 49.78 99 SER A N 1
ATOM 783 C CA . SER A 1 99 ? -25.750 0.107 -1.941 1.00 49.78 99 SER A CA 1
ATOM 784 C C . SER A 1 99 ? -24.451 0.520 -1.232 1.00 49.78 99 SER A C 1
ATOM 786 O O . SER A 1 99 ? -23.638 -0.331 -0.874 1.00 49.78 99 SER A O 1
ATOM 788 N N . ALA A 1 100 ? -24.194 1.827 -1.106 1.00 54.22 100 ALA A N 1
ATOM 789 C CA . ALA A 1 100 ? -22.877 2.374 -0.775 1.00 54.22 100 ALA A CA 1
ATOM 790 C C . ALA A 1 100 ? -22.674 2.765 0.703 1.00 54.22 100 ALA A C 1
ATOM 792 O O . ALA A 1 100 ? -21.540 3.060 1.082 1.00 54.22 100 ALA A O 1
ATOM 793 N N . GLU A 1 101 ? -23.719 2.767 1.535 1.00 55.84 101 GLU A N 1
ATOM 794 C CA . GLU A 1 101 ? -23.661 3.345 2.889 1.00 55.84 101 GLU A CA 1
ATOM 795 C C . GLU A 1 101 ? -22.748 2.569 3.856 1.00 55.84 101 GLU A C 1
ATOM 797 O O . GLU A 1 101 ? -21.988 3.181 4.602 1.00 55.84 101 GLU A O 1
ATOM 802 N N . GLU A 1 102 ? -22.701 1.233 3.784 1.00 61.50 102 GLU A N 1
ATOM 803 C CA . GLU A 1 102 ? -21.853 0.411 4.674 1.00 61.50 102 GLU A CA 1
ATOM 804 C C . GLU A 1 102 ? -20.336 0.574 4.413 1.00 61.50 102 GLU A C 1
ATOM 806 O O . GLU A 1 102 ? -19.486 0.271 5.267 1.00 61.50 102 GLU A O 1
ATOM 811 N N . ASN A 1 103 ? -19.986 1.095 3.231 1.00 70.75 103 ASN A N 1
ATOM 812 C CA . ASN A 1 103 ? -18.620 1.243 2.727 1.00 70.75 103 ASN A CA 1
ATOM 813 C C . ASN A 1 103 ? -18.091 2.686 2.772 1.00 70.75 103 ASN A C 1
ATOM 815 O O . ASN A 1 103 ? -17.077 2.985 2.125 1.00 70.75 103 ASN A O 1
ATOM 819 N N . MET A 1 104 ? -18.738 3.578 3.530 1.00 84.31 104 MET A N 1
ATOM 820 C CA . MET A 1 104 ? -18.281 4.956 3.730 1.00 84.31 104 MET A CA 1
ATOM 821 C C . MET A 1 104 ? -17.922 5.260 5.187 1.00 84.31 104 MET A C 1
ATOM 823 O O . MET A 1 104 ? -18.493 4.699 6.116 1.00 84.31 104 MET A O 1
ATOM 827 N N . ILE A 1 105 ? -16.961 6.165 5.376 1.00 88.69 105 ILE A N 1
ATOM 828 C CA . ILE A 1 105 ? -16.644 6.7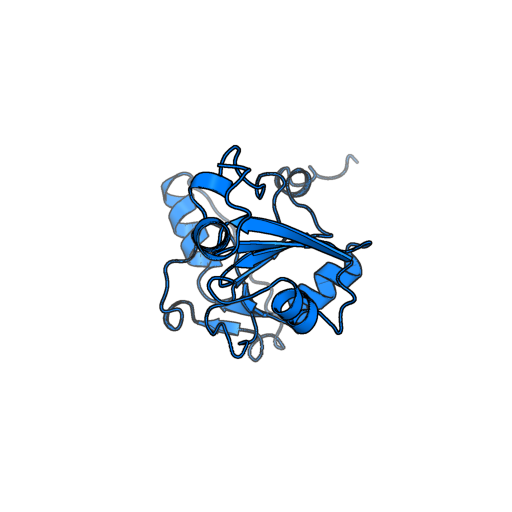92 6.665 1.00 88.69 105 ILE A CA 1
ATOM 829 C C . ILE A 1 105 ? -16.633 8.314 6.515 1.00 88.69 105 ILE A C 1
ATOM 831 O O . ILE A 1 105 ? -16.274 8.817 5.447 1.00 88.69 105 ILE A O 1
ATOM 835 N N . GLN A 1 106 ? -16.992 9.055 7.564 1.00 85.62 106 GLN A N 1
ATOM 836 C CA . GLN A 1 106 ? -17.031 10.516 7.495 1.00 85.62 106 GLN A CA 1
ATOM 837 C C . GLN A 1 106 ? -15.633 11.113 7.654 1.00 85.62 106 GLN A C 1
ATOM 839 O O . GLN A 1 106 ? -14.846 10.686 8.496 1.00 85.62 106 GLN A O 1
ATOM 844 N N . LEU A 1 107 ? -15.331 12.167 6.888 1.00 83.25 107 LEU A N 1
ATOM 845 C CA . LEU A 1 107 ? -14.061 12.897 7.002 1.00 83.25 107 LEU A CA 1
ATOM 846 C C . LEU A 1 107 ? -13.806 13.444 8.421 1.00 83.25 107 LEU A C 1
ATOM 848 O O . LEU A 1 107 ? -12.655 13.581 8.818 1.00 83.25 107 LEU A O 1
ATOM 852 N N . LYS A 1 108 ? -14.866 13.746 9.183 1.00 82.50 108 LYS A N 1
ATOM 853 C CA . LYS A 1 108 ? -14.780 14.265 10.561 1.00 82.50 108 LYS A CA 1
ATOM 854 C C . LYS A 1 108 ? -14.219 13.249 11.558 1.00 82.50 108 LYS A C 1
ATOM 856 O O . LYS A 1 108 ? -13.659 13.659 12.566 1.00 82.50 108 LYS A O 1
ATOM 861 N N . ASP A 1 109 ? -14.337 11.960 11.254 1.00 84.00 109 ASP A N 1
ATOM 862 C CA . ASP A 1 109 ? -13.886 10.874 12.130 1.00 84.00 109 ASP A CA 1
ATOM 863 C C . ASP A 1 109 ? -12.389 10.569 11.942 1.00 84.00 109 ASP A C 1
ATOM 865 O O . ASP A 1 109 ? -11.818 9.705 12.607 1.00 84.00 109 ASP A O 1
ATOM 869 N N . ILE A 1 110 ? -11.730 11.267 11.011 1.00 84.88 110 ILE A N 1
ATOM 870 C CA . ILE A 1 110 ? -10.314 11.095 10.709 1.00 84.88 110 ILE A CA 1
ATOM 871 C C . ILE A 1 110 ? -9.499 12.077 11.550 1.00 84.88 110 ILE A C 1
ATOM 873 O O . ILE A 1 110 ? -9.465 13.276 11.285 1.00 84.88 110 ILE A O 1
ATOM 877 N N . GLN A 1 111 ? -8.778 11.541 12.534 1.00 78.88 111 GLN A N 1
ATOM 878 C CA . GLN A 1 111 ? -8.010 12.323 13.511 1.00 78.88 111 GLN A CA 1
ATOM 879 C C . GLN A 1 111 ? -6.654 12.847 12.986 1.00 78.88 111 GLN A C 1
ATOM 881 O O . GLN A 1 111 ? -5.868 13.401 13.752 1.00 78.88 111 GLN A O 1
ATOM 886 N N . CYS A 1 112 ? -6.337 12.671 11.700 1.00 74.31 112 CYS A N 1
ATOM 887 C CA . CYS A 1 112 ? -5.050 13.069 11.123 1.00 74.31 112 CYS A CA 1
ATOM 888 C C . CYS A 1 112 ? -5.207 13.854 9.811 1.00 74.31 112 CYS A C 1
ATOM 890 O O . CYS A 1 112 ? -6.130 13.588 9.036 1.00 74.31 112 CYS A O 1
ATOM 892 N N . PRO A 1 113 ? -4.287 14.785 9.501 1.00 78.88 113 PRO A N 1
ATOM 893 C CA . PRO A 1 113 ? -4.303 15.475 8.220 1.00 78.88 113 PRO A CA 1
ATOM 894 C C . PRO A 1 113 ? -4.035 14.485 7.079 1.00 78.88 113 PRO A C 1
ATOM 896 O O . PRO A 1 113 ? -2.998 13.820 7.041 1.00 78.88 113 PRO A O 1
ATOM 899 N N . LEU A 1 114 ? -4.974 14.396 6.137 1.00 80.75 114 LEU A N 1
ATOM 900 C CA . LEU A 1 114 ? -4.798 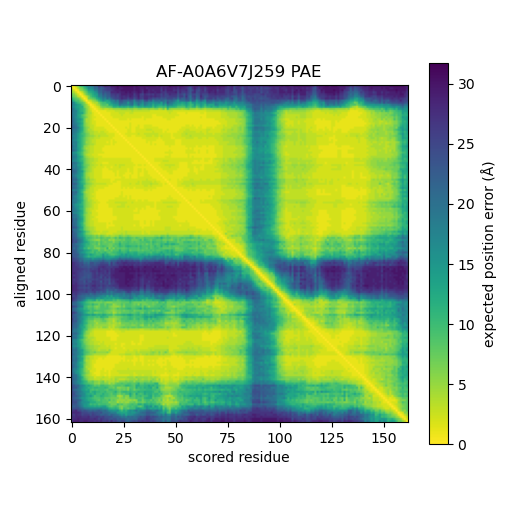13.615 4.917 1.00 80.75 114 LEU A CA 1
ATOM 901 C C . LEU A 1 114 ? -3.936 14.397 3.918 1.00 80.75 114 LEU A C 1
ATOM 903 O O . LEU A 1 114 ? -4.204 15.580 3.692 1.00 80.75 114 LEU A O 1
ATOM 907 N N . PRO A 1 115 ? -2.936 13.760 3.286 1.00 80.88 115 PRO A N 1
ATOM 908 C CA . PRO A 1 115 ? -2.247 14.357 2.150 1.00 80.88 115 PRO A CA 1
ATOM 909 C C . PRO A 1 115 ? -3.219 14.636 0.990 1.00 80.88 115 PRO A C 1
ATOM 911 O O . PRO A 1 115 ? -4.271 13.993 0.916 1.00 80.88 115 PRO A O 1
ATOM 914 N N . PRO A 1 116 ? -2.854 15.506 0.032 1.00 82.31 116 PRO A N 1
ATOM 915 C CA . PRO A 1 116 ? -3.650 15.719 -1.172 1.00 82.31 116 PRO A CA 1
ATOM 916 C C . PRO A 1 116 ? -3.964 14.409 -1.906 1.00 82.31 116 PRO A C 1
ATOM 918 O O . PRO A 1 116 ? -3.141 13.488 -1.953 1.00 82.31 116 PRO A O 1
ATOM 921 N N . GLY A 1 117 ? -5.158 14.342 -2.491 1.00 84.19 117 GLY A N 1
ATOM 922 C CA . GLY A 1 117 ? -5.636 13.196 -3.259 1.00 84.19 117 GLY A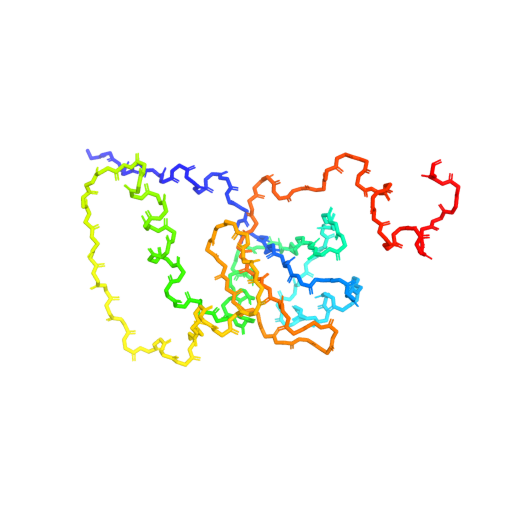 CA 1
ATOM 923 C C . GLY A 1 117 ? -6.831 12.476 -2.634 1.00 84.19 117 GLY A C 1
ATOM 924 O O . GLY A 1 117 ? -7.243 12.729 -1.502 1.00 84.19 117 GLY A O 1
ATOM 925 N N . LEU A 1 118 ? -7.411 11.565 -3.413 1.00 88.94 118 LEU A N 1
ATOM 926 C CA . LEU A 1 118 ? -8.574 10.779 -3.010 1.00 88.94 118 LEU A CA 1
ATOM 927 C C . LEU A 1 118 ? -8.124 9.523 -2.261 1.00 88.94 118 LEU A C 1
ATOM 929 O O . LEU A 1 118 ? -7.801 8.500 -2.864 1.00 88.94 118 LEU A O 1
ATOM 933 N N . TRP A 1 119 ? -8.107 9.620 -0.936 1.00 94.69 119 TRP A N 1
ATOM 934 C CA . TRP A 1 119 ? -7.762 8.518 -0.047 1.00 94.69 119 TRP A CA 1
ATOM 935 C C . TRP A 1 119 ? -8.984 7.693 0.351 1.00 94.69 119 TRP A C 1
ATOM 937 O O . TRP A 1 119 ? -10.113 8.184 0.425 1.00 94.69 119 TRP A O 1
ATOM 947 N N . ARG A 1 120 ? -8.737 6.419 0.646 1.00 95.44 120 ARG A N 1
ATOM 948 C CA . ARG A 1 120 ? -9.682 5.500 1.278 1.00 95.44 120 ARG A CA 1
ATOM 949 C C . ARG A 1 120 ? -9.134 5.091 2.639 1.00 95.44 120 ARG A C 1
ATOM 951 O O . ARG A 1 120 ? -7.926 4.908 2.782 1.00 95.44 120 ARG A O 1
ATOM 958 N N . LYS A 1 121 ? -10.000 4.936 3.639 1.00 95.56 121 LYS A N 1
ATOM 959 C CA . LYS A 1 121 ? -9.594 4.443 4.962 1.00 95.56 121 LYS A CA 1
ATOM 960 C C . LYS A 1 121 ? -9.473 2.930 4.908 1.00 95.56 121 LYS A C 1
ATOM 962 O O . LYS A 1 121 ? -10.463 2.253 4.641 1.00 95.56 121 LYS A O 1
ATOM 967 N N . GLY A 1 122 ? -8.275 2.418 5.155 1.00 96.25 122 GLY A N 1
ATOM 968 C CA . GLY A 1 122 ? -8.024 0.989 5.269 1.00 96.25 122 GLY A CA 1
ATOM 969 C C . GLY A 1 122 ? -8.647 0.390 6.531 1.00 96.25 122 GLY A C 1
ATOM 970 O O . GLY A 1 122 ? -8.858 1.098 7.522 1.00 96.25 122 GLY A O 1
ATOM 971 N N . VAL A 1 123 ? -8.903 -0.917 6.505 1.00 95.94 123 VAL A N 1
ATOM 972 C CA . VAL A 1 123 ? -9.179 -1.718 7.706 1.00 95.94 123 VAL A CA 1
ATOM 973 C C . VAL A 1 123 ? -8.017 -1.559 8.685 1.00 95.94 123 VAL A C 1
ATOM 975 O O . VAL A 1 123 ? -6.865 -1.447 8.268 1.00 95.94 123 VAL A O 1
ATOM 978 N N . ASP A 1 124 ? -8.313 -1.513 9.978 1.00 96.00 124 ASP A N 1
ATOM 979 C CA . ASP A 1 124 ? -7.294 -1.366 11.010 1.00 96.00 124 ASP A CA 1
ATOM 980 C C . ASP A 1 124 ? -6.410 -2.612 11.118 1.00 96.00 124 ASP A C 1
ATOM 982 O O . ASP A 1 124 ? -6.881 -3.745 11.045 1.00 96.00 124 ASP A O 1
ATOM 986 N N . TYR A 1 125 ? -5.129 -2.398 11.393 1.00 96.94 125 TYR A N 1
ATOM 987 C CA . TYR A 1 125 ? -4.160 -3.442 11.705 1.00 96.94 125 TYR A CA 1
ATOM 988 C C . TYR A 1 125 ? -3.699 -3.292 13.167 1.00 96.94 125 TYR A C 1
ATOM 990 O O . TYR A 1 125 ? -3.706 -2.178 13.696 1.00 96.94 125 TYR A O 1
ATOM 998 N N . PRO A 1 126 ? -3.286 -4.361 13.878 1.00 96.75 126 PRO A N 1
ATOM 999 C CA . PRO A 1 126 ? -2.850 -4.249 15.275 1.00 96.75 126 PRO A CA 1
ATOM 1000 C C . PRO A 1 126 ? -1.774 -3.183 15.521 1.00 96.75 126 PRO A C 1
ATOM 1002 O O . PRO A 1 126 ? -1.802 -2.528 16.556 1.00 96.75 126 PRO A O 1
ATOM 1005 N N . LYS A 1 127 ? -0.877 -2.973 14.548 1.00 95.06 127 LYS A N 1
ATOM 1006 C CA . LYS A 1 127 ? 0.197 -1.968 14.606 1.00 95.06 127 LYS A CA 1
ATOM 1007 C C . LYS A 1 127 ? -0.138 -0.637 13.927 1.00 95.06 127 LYS A C 1
ATOM 1009 O O . LYS A 1 127 ? 0.714 0.232 13.858 1.00 95.06 127 LYS A O 1
ATOM 1014 N N . SER A 1 128 ? -1.343 -0.478 13.380 1.00 94.25 128 SER A N 1
ATOM 1015 C CA . SER A 1 128 ? -1.768 0.786 12.779 1.00 94.25 128 SER A CA 1
ATOM 1016 C C . SER A 1 128 ? -3.284 0.895 12.686 1.00 94.25 128 SER A C 1
ATOM 1018 O O . SER A 1 128 ? -3.952 0.115 12.007 1.00 94.25 128 SER A O 1
ATOM 1020 N N . LYS A 1 129 ? -3.835 1.914 13.345 1.00 91.31 129 LYS A N 1
ATOM 1021 C CA . LYS A 1 129 ? -5.262 2.269 13.273 1.00 91.31 129 LYS A CA 1
ATOM 1022 C C . LYS A 1 129 ? -5.557 3.323 12.202 1.00 91.31 129 LYS A C 1
ATOM 1024 O O . LYS A 1 129 ? -6.708 3.575 11.864 1.00 91.31 129 LYS A O 1
ATOM 1029 N N . ALA A 1 130 ? -4.522 3.924 11.621 1.00 92.19 130 ALA A N 1
ATOM 1030 C CA . ALA A 1 130 ? -4.628 5.048 10.695 1.00 92.19 130 ALA A CA 1
ATOM 1031 C C . ALA A 1 130 ? -4.104 4.684 9.295 1.00 92.19 130 ALA A C 1
ATOM 1033 O O . ALA A 1 130 ? -3.319 5.417 8.701 1.00 92.19 130 ALA A O 1
ATOM 1034 N N . ILE A 1 131 ? -4.539 3.535 8.765 1.00 95.69 131 ILE A N 1
ATOM 1035 C CA . ILE A 1 131 ? -4.169 3.100 7.413 1.00 95.69 131 ILE A CA 1
ATOM 1036 C C . ILE A 1 131 ? -4.978 3.863 6.363 1.00 95.69 131 ILE A C 1
ATOM 1038 O O . ILE A 1 131 ? -6.211 3.862 6.408 1.00 95.69 131 ILE A O 1
ATOM 1042 N N . PHE A 1 132 ? -4.293 4.443 5.376 1.00 96.56 132 PHE A N 1
ATOM 1043 C CA . PHE A 1 132 ? -4.918 5.088 4.217 1.00 96.56 132 PHE A CA 1
ATOM 1044 C C . PHE A 1 132 ? -4.362 4.528 2.919 1.00 96.56 132 PHE A C 1
ATOM 1046 O O . PHE A 1 132 ? -3.148 4.411 2.759 1.00 96.56 132 PHE A O 1
ATOM 1053 N N . LEU A 1 133 ? -5.262 4.204 1.992 1.00 97.56 133 LEU A N 1
ATOM 1054 C CA . LEU A 1 133 ? -4.945 3.545 0.731 1.00 97.56 133 LEU A CA 1
ATOM 1055 C C . LEU A 1 133 ? -5.436 4.377 -0.458 1.00 97.56 133 LEU A C 1
ATOM 1057 O O . LEU A 1 133 ? -6.527 4.952 -0.428 1.00 97.56 133 LEU A O 1
ATOM 1061 N N . ARG A 1 134 ? -4.645 4.397 -1.529 1.00 96.81 134 ARG A N 1
ATOM 1062 C CA . ARG A 1 134 ? -5.034 4.867 -2.869 1.00 96.81 134 ARG A CA 1
ATOM 1063 C C . ARG A 1 134 ? -4.184 4.165 -3.923 1.00 96.81 134 ARG A C 1
ATOM 1065 O O . ARG A 1 134 ? -3.153 3.595 -3.583 1.00 96.81 134 ARG A O 1
ATOM 1072 N N . PHE A 1 135 ? -4.552 4.247 -5.199 1.00 97.56 135 PHE A N 1
ATOM 1073 C CA . PHE A 1 135 ? -3.598 3.873 -6.245 1.00 97.56 135 PHE A CA 1
ATOM 1074 C C . PHE A 1 135 ? -2.367 4.782 -6.191 1.00 97.56 135 PHE A C 1
ATOM 1076 O O . PHE A 1 135 ? -2.476 5.992 -5.951 1.00 97.56 135 PHE A O 1
ATOM 1083 N N . ALA A 1 136 ? -1.197 4.185 -6.394 1.00 97.00 136 ALA A N 1
ATOM 1084 C CA . ALA A 1 136 ? 0.054 4.917 -6.428 1.00 97.00 136 ALA A CA 1
ATOM 1085 C C . ALA A 1 136 ? 0.153 5.750 -7.709 1.00 97.00 136 ALA A C 1
ATOM 1087 O O . ALA A 1 136 ? -0.276 5.346 -8.791 1.00 97.00 136 ALA A O 1
ATOM 1088 N N . MET A 1 137 ? 0.762 6.917 -7.592 1.00 94.69 137 MET A N 1
ATOM 1089 C CA . MET A 1 137 ? 1.184 7.751 -8.703 1.00 94.69 137 MET A CA 1
ATOM 1090 C C . MET A 1 137 ? 2.628 7.401 -9.068 1.00 94.69 137 MET A C 1
ATOM 1092 O O . MET A 1 137 ? 3.407 6.936 -8.238 1.00 94.69 137 MET A O 1
ATOM 1096 N N . LYS A 1 138 ? 3.045 7.690 -10.301 1.00 93.50 138 LYS A N 1
ATOM 1097 C CA . LYS A 1 138 ? 4.451 7.564 -10.734 1.00 93.50 138 LYS A CA 1
ATOM 1098 C C . LYS A 1 138 ? 5.416 8.421 -9.899 1.00 93.50 138 LYS A C 1
ATOM 1100 O O . LYS A 1 138 ? 6.614 8.150 -9.876 1.00 93.50 138 LYS A O 1
ATOM 1105 N N . SER A 1 139 ? 4.906 9.453 -9.226 1.00 92.69 139 SER A N 1
ATOM 1106 C CA . SER A 1 139 ? 5.647 10.306 -8.293 1.00 92.69 139 SER A CA 1
ATOM 1107 C C . SER A 1 139 ? 5.834 9.698 -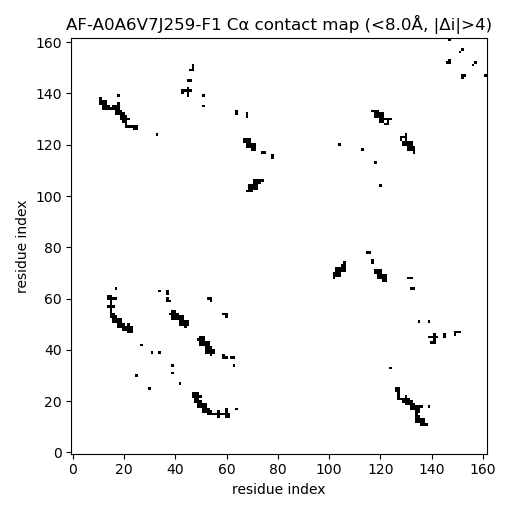6.900 1.00 92.69 139 SER A C 1
ATOM 1109 O O . SER A 1 139 ? 6.687 10.186 -6.161 1.00 92.69 139 SER A O 1
ATOM 1111 N N . ASP A 1 140 ? 5.085 8.650 -6.537 1.00 94.19 140 ASP A N 1
ATOM 1112 C CA . ASP A 1 140 ? 5.198 7.967 -5.244 1.00 94.19 140 ASP A CA 1
ATOM 1113 C C . ASP A 1 140 ? 6.428 7.060 -5.249 1.00 94.19 140 ASP A C 1
ATOM 1115 O O . ASP A 1 140 ? 6.344 5.844 -5.409 1.00 94.19 140 ASP A O 1
ATOM 1119 N N . LYS A 1 141 ? 7.603 7.668 -5.135 1.00 92.88 141 LYS A N 1
ATOM 1120 C CA . LYS A 1 141 ? 8.889 6.977 -5.144 1.00 92.88 141 LYS A CA 1
ATOM 1121 C C . LYS A 1 141 ? 9.749 7.449 -3.985 1.00 92.88 141 LYS A C 1
ATOM 1123 O O . LYS A 1 141 ? 9.679 8.609 -3.572 1.00 92.88 141 LYS A O 1
ATOM 1128 N N . LYS A 1 142 ? 10.589 6.543 -3.487 1.00 91.06 142 LYS A N 1
ATOM 1129 C CA . LYS A 1 142 ? 11.591 6.851 -2.468 1.00 91.06 142 LYS A CA 1
ATOM 1130 C C . LYS A 1 142 ? 12.470 8.005 -2.949 1.00 91.06 142 LYS A C 1
ATOM 1132 O O . LYS A 1 142 ? 12.994 7.973 -4.064 1.00 91.06 142 LYS A O 1
ATOM 1137 N N . GLN A 1 143 ? 12.614 9.030 -2.116 1.00 86.38 143 GLN A N 1
ATOM 1138 C CA . GLN A 1 143 ? 13.492 10.152 -2.431 1.00 86.38 143 GLN A CA 1
ATOM 1139 C C . GLN A 1 143 ? 14.962 9.726 -2.296 1.00 86.38 143 GLN A C 1
ATOM 1141 O O . GLN A 1 143 ? 15.284 8.925 -1.412 1.00 86.38 143 GLN A O 1
ATOM 1146 N N . PRO A 1 144 ? 15.877 10.257 -3.125 1.00 82.06 144 PRO A N 1
ATOM 1147 C CA . PRO A 1 144 ? 17.303 10.008 -2.953 1.00 82.06 144 PRO A CA 1
ATOM 1148 C C . PRO A 1 144 ? 17.762 10.396 -1.542 1.00 82.06 144 PRO A C 1
ATOM 1150 O O . PRO A 1 144 ? 17.408 11.468 -1.052 1.00 82.06 144 PRO A O 1
ATOM 1153 N N . ARG A 1 145 ? 18.588 9.553 -0.908 1.00 79.31 145 ARG A N 1
ATOM 1154 C CA . ARG A 1 145 ? 19.116 9.747 0.459 1.00 79.31 145 ARG A CA 1
ATOM 1155 C C . ARG A 1 145 ? 18.068 9.687 1.577 1.00 79.31 145 ARG A C 1
ATOM 1157 O O . ARG A 1 145 ? 18.362 10.096 2.702 1.00 79.31 145 ARG A O 1
ATOM 1164 N N . ALA A 1 146 ? 16.870 9.165 1.308 1.00 77.75 146 ALA A N 1
ATOM 1165 C CA . ALA A 1 146 ? 15.849 8.961 2.336 1.00 77.75 146 ALA A CA 1
ATOM 1166 C C . ALA A 1 146 ? 16.315 8.014 3.461 1.00 77.75 146 ALA A C 1
ATOM 1168 O O . ALA A 1 146 ? 15.824 8.113 4.581 1.00 77.75 146 ALA A O 1
ATOM 1169 N N . GLU A 1 147 ? 17.308 7.154 3.205 1.00 74.75 147 GLU A N 1
ATOM 1170 C CA . GLU A 1 147 ? 17.924 6.269 4.204 1.00 74.75 147 GLU A CA 1
ATOM 1171 C C . GLU A 1 147 ? 18.485 7.051 5.399 1.00 74.75 147 GLU A C 1
ATOM 1173 O O . GLU A 1 147 ? 18.340 6.620 6.537 1.00 74.75 147 GLU A O 1
ATOM 1178 N N . ARG A 1 148 ? 19.067 8.236 5.156 1.00 76.44 148 ARG A N 1
ATOM 1179 C CA . ARG A 1 148 ? 19.658 9.088 6.206 1.00 76.44 148 ARG A CA 1
ATOM 1180 C C . ARG A 1 148 ? 18.606 9.701 7.130 1.00 76.44 148 ARG A C 1
ATOM 1182 O O . ARG A 1 148 ? 18.906 10.067 8.267 1.00 76.44 148 ARG A O 1
ATOM 1189 N N . MET A 1 149 ? 17.386 9.858 6.624 1.00 75.12 149 MET A N 1
ATOM 1190 C CA . MET A 1 149 ? 16.275 10.470 7.349 1.00 75.12 149 MET A CA 1
ATOM 1191 C C . MET A 1 149 ? 15.381 9.435 8.032 1.00 75.12 149 MET A C 1
ATOM 1193 O O . MET A 1 149 ? 14.674 9.803 8.962 1.00 75.12 149 MET A O 1
ATOM 1197 N N . SER A 1 150 ? 15.458 8.165 7.627 1.00 75.81 150 SER A N 1
ATOM 1198 C CA . SER A 1 150 ? 14.634 7.089 8.173 1.00 75.81 150 SER A CA 1
ATOM 1199 C C . SER A 1 150 ? 15.035 6.713 9.600 1.00 75.81 150 SER A C 1
ATOM 1201 O O . SER A 1 150 ? 16.184 6.359 9.875 1.00 75.81 150 SER A O 1
ATOM 1203 N N . GLU A 1 151 ? 14.073 6.751 10.516 1.00 78.56 151 GLU A N 1
ATOM 1204 C CA . GLU A 1 151 ? 14.222 6.257 11.884 1.00 78.56 151 GLU A CA 1
ATOM 1205 C C . GLU A 1 151 ? 14.371 4.737 11.919 1.00 78.56 151 GLU A C 1
ATOM 1207 O O . GLU A 1 151 ? 15.173 4.211 12.695 1.00 78.56 151 GLU A O 1
ATOM 1212 N N . TYR A 1 152 ? 13.682 4.030 11.019 1.00 77.00 152 TYR A N 1
ATOM 1213 C CA . TYR A 1 152 ? 13.824 2.586 10.889 1.00 77.00 152 TYR A CA 1
ATOM 1214 C C . TYR A 1 152 ? 15.267 2.197 10.545 1.00 77.00 152 TYR A C 1
ATOM 1216 O O . TYR A 1 152 ? 15.856 1.354 11.222 1.00 77.00 152 TYR A O 1
ATOM 1224 N N . TYR A 1 153 ? 15.881 2.839 9.545 1.00 72.88 153 TYR A N 1
ATOM 1225 C CA . TYR A 1 153 ? 17.279 2.568 9.189 1.00 72.88 153 TYR A CA 1
ATOM 1226 C C . TYR A 1 153 ? 18.264 3.030 10.269 1.00 72.88 153 TYR A C 1
ATOM 1228 O O . TYR A 1 153 ? 19.274 2.365 10.472 1.00 72.88 153 TYR A O 1
ATOM 1236 N N . LYS A 1 154 ? 17.974 4.095 11.024 1.00 77.62 154 LYS A N 1
ATOM 1237 C CA . LYS A 1 154 ? 18.802 4.463 12.189 1.00 77.62 154 LYS A CA 1
ATOM 1238 C C . LYS A 1 154 ? 18.787 3.384 13.275 1.00 77.62 154 LYS A C 1
ATOM 1240 O O . LYS A 1 154 ? 19.802 3.169 13.929 1.00 77.62 154 LYS A O 1
ATOM 1245 N N . LYS A 1 155 ? 17.646 2.716 13.474 1.00 78.50 155 LYS A N 1
ATOM 1246 C CA . LYS A 1 155 ? 17.451 1.722 14.540 1.00 78.50 155 LYS A CA 1
ATOM 1247 C C . LYS A 1 155 ? 17.862 0.302 14.143 1.00 78.50 155 LYS A C 1
ATOM 1249 O O . LYS A 1 155 ? 18.352 -0.444 14.985 1.00 78.50 155 LYS A O 1
ATOM 1254 N N . TYR A 1 156 ? 17.642 -0.074 12.885 1.00 75.50 156 TYR A N 1
ATOM 1255 C CA . TYR A 1 156 ? 17.806 -1.446 12.386 1.00 75.50 156 TYR A CA 1
ATOM 1256 C C . TYR A 1 156 ? 18.753 -1.560 11.182 1.00 75.50 156 TYR A C 1
ATOM 1258 O O . TYR A 1 156 ? 18.996 -2.664 10.695 1.00 75.50 156 TYR A O 1
ATOM 1266 N N . GLY A 1 157 ? 19.257 -0.442 10.657 1.00 68.44 157 GLY A N 1
ATOM 1267 C CA . GLY A 1 157 ? 20.160 -0.420 9.510 1.00 68.44 157 GLY A CA 1
ATOM 1268 C C . GLY A 1 157 ? 21.580 -0.851 9.865 1.00 68.44 157 GLY A C 1
ATOM 1269 O O . GLY A 1 157 ? 22.018 -0.780 11.010 1.00 68.44 157 GLY A O 1
ATOM 1270 N N . ASN A 1 158 ? 22.311 -1.312 8.850 1.00 56.84 158 ASN A N 1
ATOM 1271 C CA . ASN A 1 158 ? 23.705 -1.712 8.993 1.00 56.84 158 ASN A CA 1
ATOM 1272 C C . ASN A 1 158 ? 24.591 -0.461 9.208 1.00 56.84 158 ASN A C 1
ATOM 1274 O O . ASN A 1 158 ? 24.605 0.399 8.322 1.00 56.84 158 ASN A O 1
ATOM 1278 N N . PRO A 1 159 ? 25.357 -0.367 10.316 1.00 60.88 159 PRO A N 1
ATOM 1279 C CA . PRO A 1 159 ? 26.208 0.786 10.636 1.00 60.88 159 PRO A CA 1
ATOM 1280 C C . PRO A 1 159 ? 27.236 1.164 9.557 1.00 60.88 159 PRO A C 1
ATOM 1282 O O . PRO A 1 159 ? 27.737 2.282 9.565 1.00 60.88 159 PRO A O 1
ATOM 1285 N N . ASN A 1 160 ? 27.553 0.257 8.628 1.00 55.59 160 ASN A N 1
ATOM 1286 C CA . ASN A 1 160 ? 28.606 0.448 7.625 1.00 55.59 160 ASN A CA 1
ATOM 1287 C C . ASN A 1 160 ? 28.153 1.142 6.322 1.00 55.59 160 ASN A C 1
ATOM 1289 O O . ASN A 1 160 ? 28.957 1.265 5.402 1.00 55.59 160 ASN A O 1
ATOM 1293 N N . PHE A 1 161 ? 26.888 1.563 6.207 1.00 51.28 161 PHE A N 1
ATOM 1294 C CA . PHE A 1 161 ? 26.342 2.203 4.994 1.00 51.28 161 PHE A CA 1
ATOM 1295 C C . PHE A 1 161 ? 25.814 3.635 5.231 1.00 51.28 161 PHE A C 1
ATOM 1297 O O . PHE A 1 161 ? 24.950 4.102 4.485 1.00 51.28 161 PHE A O 1
ATOM 1304 N N . GLY A 1 162 ? 26.307 4.315 6.274 1.00 50.72 162 GLY A N 1
ATOM 1305 C CA . GLY A 1 162 ? 25.974 5.706 6.620 1.00 50.72 162 GLY A CA 1
ATOM 1306 C C . GLY A 1 162 ? 26.969 6.733 6.097 1.00 50.72 162 GLY A C 1
ATOM 1307 O O . GLY A 1 162 ? 28.182 6.441 6.149 1.00 50.72 162 GLY A O 1
#

InterPro domains:
  IPR012677 Nucleotide-binding alpha-beta plait domain superfamily [G3DSA:3.30.70.330] (3-105)
  IPR019416 Nuclear cap-binding protein subunit 3 [PF10309] (9-71)
  IPR019416 Nuclear cap-binding protein subunit 3 [PTHR16291] (10-162)

Organism: NCBI:txid1563983

pLDDT: mean 82.1, std 18.44, range [38.38, 98.69]

Secondary structure (DSSP, 8-state):
-------TTGGGEEEEEEEEE--TT--HHHHHHHTGGG---EEEEEETTEEEEE-SSHHHHHHHHHHSEEEEETHHHHHHHHHHTT-----------TT-GGGEEEGGG--SPPPSS--EEEPPBTTBS--EEEEEETT--PPTTGGGT-HHHHHHS-GGG-

Mean predicted aligned error: 9.85 Å

Radius of gyration: 17.89 Å; Cα contacts (8 Å, |Δi|>4): 215; chains: 1; bounding box: 57×41×50 Å

Nearest PDB structures (foldseek):
  7d1l-assembly1_D  TM=8.770E-01  e=6.374E-02  Caenorhabditis elegans
  1whv-assembly1_A  TM=5.264E-01  e=2.155E-03  Mus musculus
  7ocx-assembly1_A  TM=8.560E-01  e=6.787E-02  Caenorhabditis elegans
  3d45-assembly1_B  TM=7.989E-01  e=2.649E-02  Mus musculus
  3d45-assembly1_A  TM=6.400E-01  e=8.043E-03  Mus musculus